Protein AF-S4RE32-F1 (afdb_monomer_lite)

Structure (mmCIF, N/CA/C/O backbone):
data_AF-S4RE32-F1
#
_entry.id   AF-S4RE32-F1
#
loop_
_atom_site.group_PDB
_atom_site.id
_atom_site.type_symbol
_atom_site.label_atom_id
_atom_site.label_alt_id
_atom_site.label_comp_id
_atom_site.label_asym_id
_atom_site.label_entity_id
_atom_site.label_seq_id
_atom_site.pdbx_PDB_ins_code
_atom_site.Cartn_x
_atom_site.Cartn_y
_atom_site.Cartn_z
_atom_site.occupancy
_atom_site.B_iso_or_equiv
_atom_site.auth_seq_id
_atom_site.auth_comp_id
_atom_site.auth_asym_id
_atom_site.auth_atom_id
_atom_site.pdbx_PDB_model_num
ATOM 1 N N . VAL A 1 1 ? 21.004 6.536 -55.837 1.00 44.06 1 VAL A N 1
ATOM 2 C CA . VAL A 1 1 ? 21.340 6.298 -57.267 1.00 44.06 1 VAL A CA 1
ATOM 3 C C . VAL A 1 1 ? 22.804 6.675 -57.465 1.00 44.06 1 VAL A C 1
ATOM 5 O O . VAL A 1 1 ? 23.202 7.706 -56.938 1.00 44.06 1 VAL A O 1
ATOM 8 N N . ARG A 1 2 ? 23.628 5.829 -58.105 1.00 45.28 2 ARG A N 1
ATOM 9 C CA . ARG A 1 2 ? 25.028 6.165 -58.433 1.00 45.28 2 ARG A CA 1
ATOM 10 C C . ARG A 1 2 ? 25.026 6.985 -59.722 1.00 45.28 2 ARG A C 1
ATOM 12 O O . ARG A 1 2 ? 24.765 6.420 -60.778 1.00 45.28 2 ARG A O 1
ATOM 19 N N . THR A 1 3 ? 25.298 8.281 -59.644 1.00 45.78 3 THR A N 1
ATOM 20 C CA . THR A 1 3 ? 25.334 9.155 -60.825 1.00 45.78 3 THR A CA 1
ATOM 21 C C . THR A 1 3 ? 26.690 9.844 -60.904 1.00 45.78 3 THR A C 1
ATOM 23 O O . THR A 1 3 ? 27.092 10.553 -59.987 1.00 45.78 3 THR A O 1
ATOM 26 N N . LEU A 1 4 ? 27.409 9.609 -62.003 1.00 42.84 4 LEU A N 1
ATOM 27 C CA . LEU A 1 4 ? 28.634 10.322 -62.357 1.00 42.84 4 LEU A CA 1
ATOM 28 C C . LEU A 1 4 ? 28.238 11.621 -63.062 1.00 42.84 4 LEU A C 1
ATOM 30 O O . LEU A 1 4 ? 27.737 11.590 -64.183 1.00 42.84 4 LEU A O 1
ATOM 34 N N . LEU A 1 5 ? 28.457 12.755 -62.402 1.00 43.75 5 LEU A N 1
ATOM 35 C CA . LEU A 1 5 ? 28.301 14.084 -62.989 1.00 43.75 5 LEU A CA 1
ATOM 36 C C . LEU A 1 5 ? 29.671 14.766 -62.970 1.00 43.75 5 LEU A C 1
ATOM 38 O O . LEU A 1 5 ? 30.240 15.002 -61.909 1.00 43.75 5 LEU A O 1
ATOM 42 N N . ALA A 1 6 ? 30.211 15.044 -64.160 1.00 45.09 6 ALA A N 1
ATOM 43 C CA . ALA A 1 6 ? 31.419 15.851 -64.362 1.00 45.09 6 ALA A CA 1
ATOM 44 C C . ALA A 1 6 ? 32.663 15.424 -63.542 1.00 45.09 6 ALA A C 1
ATOM 46 O O . ALA A 1 6 ? 33.360 16.263 -62.983 1.00 45.09 6 ALA A O 1
ATOM 47 N N . GLY A 1 7 ? 32.956 14.119 -63.462 1.00 51.41 7 GLY A N 1
ATOM 48 C CA . GLY A 1 7 ? 34.186 13.612 -62.827 1.00 51.41 7 GLY A CA 1
ATOM 49 C C . GLY A 1 7 ? 34.205 13.662 -61.294 1.00 51.41 7 GLY A C 1
ATOM 50 O O . GLY A 1 7 ? 35.194 13.261 -60.688 1.00 51.41 7 GLY A O 1
ATOM 51 N N . VAL A 1 8 ? 33.111 14.094 -60.663 1.00 55.41 8 VAL A N 1
ATOM 52 C CA . VAL A 1 8 ? 32.948 14.112 -59.208 1.00 55.41 8 VAL A CA 1
ATOM 53 C C . VAL A 1 8 ? 31.973 13.002 -58.813 1.00 55.41 8 VAL A C 1
ATOM 55 O O . VAL A 1 8 ? 30.863 12.911 -59.339 1.00 55.41 8 VAL A O 1
ATOM 58 N N . CYS A 1 9 ? 32.380 12.128 -57.889 1.00 59.31 9 CYS A N 1
ATOM 59 C CA . CYS A 1 9 ? 31.474 11.139 -57.309 1.00 59.31 9 CYS A CA 1
ATOM 60 C C . CYS A 1 9 ? 30.482 11.849 -56.382 1.00 59.31 9 CYS A C 1
ATOM 62 O O . CYS A 1 9 ? 30.852 12.294 -55.298 1.00 59.31 9 CYS A O 1
ATOM 64 N N . VAL A 1 10 ? 29.219 11.940 -56.802 1.00 58.38 10 VAL A N 1
ATOM 65 C CA . VAL A 1 10 ? 28.137 12.523 -56.002 1.00 58.38 10 VAL A CA 1
ATOM 66 C C . VAL A 1 10 ? 27.187 11.407 -55.576 1.00 58.38 10 VAL A C 1
ATOM 68 O O . VAL A 1 10 ? 26.547 10.761 -56.405 1.00 58.38 10 VAL A O 1
ATOM 71 N N . CYS A 1 11 ? 27.089 11.168 -54.269 1.00 59.88 11 CYS A N 1
ATOM 72 C CA . CYS A 1 11 ? 26.092 10.264 -53.703 1.00 59.88 11 CYS A CA 1
ATOM 73 C C . CYS A 1 11 ? 24.836 11.088 -53.380 1.00 59.88 11 CYS A C 1
ATOM 75 O O . CYS A 1 11 ? 24.851 11.900 -52.460 1.00 59.88 11 CYS A O 1
ATOM 77 N N . VAL A 1 12 ? 23.760 10.907 -54.154 1.00 55.25 12 VAL A N 1
ATOM 78 C CA . VAL A 1 12 ? 22.447 11.518 -53.880 1.00 55.25 12 VAL A CA 1
ATOM 79 C C . VAL A 1 12 ? 21.530 10.465 -53.263 1.00 55.25 12 VAL A C 1
ATOM 81 O O . VAL A 1 12 ? 21.313 9.393 -53.846 1.00 55.25 12 VAL A O 1
ATOM 84 N N . GLU A 1 13 ? 20.997 10.778 -52.085 1.00 56.59 13 GLU A N 1
ATOM 85 C CA . GLU A 1 13 ? 20.044 9.948 -51.351 1.00 56.59 13 GLU A CA 1
ATOM 86 C C . GLU A 1 13 ? 18.618 10.499 -51.490 1.00 56.59 13 GLU A C 1
ATOM 88 O O . GLU A 1 13 ? 18.413 11.709 -51.537 1.00 56.59 13 GLU A O 1
ATOM 93 N N . ALA A 1 14 ? 17.630 9.605 -51.587 1.00 48.59 14 ALA A N 1
ATOM 94 C CA . ALA A 1 14 ? 16.243 9.963 -51.894 1.00 48.59 14 ALA A CA 1
ATOM 95 C C . ALA A 1 14 ? 15.405 10.368 -50.664 1.00 48.59 14 ALA A C 1
ATOM 97 O O . ALA A 1 14 ? 14.316 10.905 -50.840 1.00 48.59 14 ALA A O 1
ATOM 98 N N . SER A 1 15 ? 15.885 10.157 -49.432 1.00 46.47 15 SER A N 1
ATOM 99 C CA . SER A 1 15 ? 15.220 10.661 -48.221 1.00 46.47 15 SER A CA 1
ATOM 100 C C . SER A 1 15 ? 16.093 10.510 -46.966 1.00 46.47 15 SER A C 1
ATOM 102 O O . SER A 1 15 ? 16.453 9.390 -46.619 1.00 46.47 15 SER A O 1
ATOM 104 N N . GLY A 1 16 ? 16.334 11.613 -46.244 1.00 47.94 16 GLY A N 1
ATOM 105 C CA . GLY A 1 16 ? 16.560 11.610 -44.787 1.00 47.94 16 GLY A CA 1
ATOM 106 C C . GLY A 1 16 ? 17.920 11.138 -44.244 1.00 47.94 16 GLY A C 1
ATOM 107 O O . GLY A 1 16 ? 17.985 10.122 -43.569 1.00 47.94 16 GLY A O 1
ATOM 108 N N . THR A 1 17 ? 18.967 11.932 -44.484 1.00 52.69 17 THR A N 1
ATOM 109 C CA . THR A 1 17 ? 20.232 12.100 -43.720 1.00 52.69 17 THR A CA 1
ATOM 110 C C . THR A 1 17 ? 20.782 10.952 -42.843 1.00 52.69 17 THR A C 1
ATOM 112 O O . THR A 1 17 ? 20.547 10.920 -41.631 1.00 52.69 17 THR A O 1
ATOM 115 N N . PRO A 1 18 ? 21.758 10.209 -43.377 1.00 51.75 18 PRO A N 1
ATOM 116 C CA . PRO A 1 18 ? 23.028 9.875 -42.743 1.00 51.75 18 PRO A CA 1
ATOM 117 C C . PRO A 1 18 ? 24.179 10.711 -43.350 1.00 51.75 18 PRO A C 1
ATOM 119 O O . PRO A 1 18 ? 24.055 11.295 -44.428 1.00 51.75 18 PRO A O 1
ATOM 122 N N . ARG A 1 19 ? 25.338 10.788 -42.676 1.00 53.47 19 ARG A N 1
ATOM 123 C CA . ARG A 1 19 ? 26.560 11.328 -43.306 1.00 53.47 19 ARG A CA 1
ATOM 124 C C . ARG A 1 19 ? 27.058 10.312 -44.334 1.00 53.47 19 ARG A C 1
ATOM 126 O O . ARG A 1 19 ? 27.504 9.227 -43.964 1.00 53.47 19 ARG A O 1
ATOM 133 N N . VAL A 1 20 ? 26.984 10.673 -45.611 1.00 59.41 20 VAL A N 1
ATOM 134 C CA . VAL A 1 20 ? 27.454 9.839 -46.721 1.00 59.41 20 VAL A CA 1
ATOM 135 C C . VAL A 1 20 ? 28.796 10.375 -47.206 1.00 59.41 20 VAL A C 1
ATOM 137 O O . VAL A 1 20 ? 28.880 11.517 -47.653 1.00 59.41 20 VAL A O 1
ATOM 140 N N . ASN A 1 21 ? 29.841 9.553 -47.129 1.00 60.97 21 ASN A N 1
ATOM 141 C CA . ASN A 1 21 ? 31.137 9.870 -47.724 1.00 60.97 21 ASN A CA 1
ATOM 142 C C . ASN A 1 21 ? 31.224 9.223 -49.110 1.00 60.97 21 ASN A C 1
ATOM 144 O O . ASN A 1 21 ? 30.897 8.048 -49.284 1.00 60.97 21 ASN A O 1
ATOM 148 N N . ALA A 1 22 ? 31.672 9.996 -50.098 1.00 63.72 22 ALA A N 1
ATOM 149 C CA . ALA A 1 22 ? 31.907 9.522 -51.455 1.00 63.72 22 ALA A CA 1
ATOM 150 C C . ALA A 1 22 ? 33.415 9.431 -51.706 1.00 63.72 22 ALA A C 1
ATOM 152 O O . ALA A 1 22 ? 34.132 10.415 -51.528 1.00 63.72 22 ALA A O 1
ATOM 153 N N . SER A 1 23 ? 33.899 8.267 -52.131 1.00 67.56 23 SER A N 1
ATOM 154 C CA . SER A 1 23 ? 35.282 8.072 -52.565 1.00 67.56 23 SER A CA 1
ATOM 155 C C . SER A 1 23 ? 35.333 7.345 -53.908 1.00 67.56 23 SER A C 1
ATOM 157 O O . SER A 1 23 ? 34.404 6.633 -54.295 1.00 67.56 23 SER A O 1
ATOM 159 N N . GLN A 1 24 ? 36.413 7.556 -54.658 1.00 69.00 24 GLN A N 1
ATOM 160 C CA . GLN A 1 24 ? 36.652 6.880 -55.931 1.00 69.00 24 GLN A CA 1
ATOM 161 C C . GLN A 1 24 ? 37.586 5.690 -55.694 1.00 69.00 24 GLN A C 1
ATOM 163 O O . GLN A 1 24 ? 38.692 5.859 -55.181 1.00 69.00 24 GLN A O 1
ATOM 168 N N . ALA A 1 25 ? 37.139 4.482 -56.035 1.00 62.94 25 ALA A N 1
ATOM 169 C CA . ALA A 1 25 ? 37.973 3.287 -55.960 1.00 62.94 25 ALA A CA 1
ATOM 170 C C . ALA A 1 25 ? 39.005 3.267 -57.107 1.00 62.94 25 ALA A C 1
ATOM 172 O O . ALA A 1 25 ? 38.793 3.879 -58.155 1.00 62.94 25 ALA A O 1
ATOM 173 N N . GLN A 1 26 ? 40.110 2.525 -56.941 1.00 61.91 26 GLN A N 1
ATOM 174 C CA . GLN A 1 26 ? 41.208 2.432 -57.927 1.00 61.91 26 GLN A CA 1
ATOM 175 C C . GLN A 1 26 ? 40.772 1.939 -59.322 1.00 61.91 26 GLN A C 1
ATOM 177 O O . GLN A 1 26 ? 41.485 2.138 -60.298 1.00 61.91 26 GLN A O 1
ATOM 182 N N . ASN A 1 27 ? 39.593 1.328 -59.434 1.00 68.50 27 ASN A N 1
ATOM 183 C CA . ASN A 1 27 ? 38.986 0.872 -60.687 1.00 68.50 27 ASN A CA 1
ATOM 184 C C . ASN A 1 27 ? 38.015 1.894 -61.319 1.00 68.50 27 ASN A C 1
ATOM 186 O O . ASN A 1 27 ? 37.254 1.540 -62.215 1.00 68.50 27 ASN A O 1
ATOM 190 N N . GLY A 1 28 ? 37.996 3.142 -60.839 1.00 64.50 28 GLY A N 1
ATOM 191 C CA . GLY A 1 28 ? 37.147 4.214 -61.364 1.00 64.50 28 GLY A CA 1
ATOM 192 C C . GLY A 1 28 ? 35.683 4.165 -60.910 1.00 64.50 28 GLY A C 1
ATOM 193 O O . GLY A 1 28 ? 34.906 5.039 -61.293 1.00 64.50 28 GLY A O 1
ATOM 194 N N . MET A 1 29 ? 35.288 3.194 -60.076 1.00 62.84 29 MET A N 1
ATOM 195 C CA . MET A 1 29 ? 33.925 3.112 -59.540 1.00 62.84 29 MET A CA 1
ATOM 196 C C . MET A 1 29 ? 33.739 3.994 -58.298 1.00 62.84 29 MET A C 1
ATOM 198 O O . MET A 1 29 ? 34.570 4.004 -57.390 1.00 62.84 29 MET A O 1
ATOM 202 N N . CYS A 1 30 ? 32.609 4.708 -58.231 1.00 69.00 30 CYS A N 1
ATOM 203 C CA . CYS A 1 30 ? 32.232 5.486 -57.050 1.00 69.00 30 CYS A CA 1
ATOM 204 C C . CYS A 1 30 ? 31.774 4.564 -55.909 1.00 69.00 30 CYS A C 1
ATOM 206 O O . CYS A 1 30 ? 30.799 3.813 -56.044 1.00 69.00 30 CYS A O 1
ATOM 208 N N . GLN A 1 31 ? 32.452 4.665 -54.769 1.00 66.19 31 GLN A N 1
ATOM 209 C CA . GLN A 1 31 ? 32.117 3.992 -53.524 1.00 66.19 31 GLN A CA 1
ATOM 210 C C . GLN A 1 31 ? 31.465 5.002 -52.572 1.00 66.19 31 GLN A C 1
ATOM 212 O O . GLN A 1 31 ? 32.067 6.005 -52.200 1.00 66.19 31 GLN A O 1
ATOM 217 N N . CYS A 1 32 ? 30.212 4.744 -52.199 1.00 66.75 32 CYS A N 1
ATOM 218 C CA . CYS A 1 32 ? 29.503 5.519 -51.183 1.00 66.75 32 CYS A CA 1
ATOM 219 C C . CYS A 1 32 ? 29.539 4.717 -49.882 1.00 66.75 32 CYS A C 1
ATOM 221 O O . CYS A 1 32 ? 29.077 3.573 -49.866 1.00 66.75 32 CYS A O 1
ATOM 223 N N . THR A 1 33 ? 30.079 5.294 -48.814 1.00 60.41 33 THR A N 1
ATOM 224 C CA . THR A 1 33 ? 30.006 4.720 -47.468 1.00 60.41 33 THR A CA 1
ATOM 225 C C . THR A 1 33 ? 28.990 5.498 -46.648 1.00 60.41 33 THR A C 1
ATOM 227 O O . THR A 1 33 ? 29.032 6.727 -46.561 1.00 60.41 33 THR A O 1
ATOM 230 N N . VAL A 1 34 ? 28.039 4.766 -46.074 1.00 60.91 34 VAL A N 1
ATOM 231 C CA . VAL A 1 34 ? 27.022 5.313 -45.178 1.00 60.91 34 VAL A CA 1
ATOM 232 C C . VAL A 1 34 ? 27.489 5.050 -43.755 1.00 60.91 34 VAL A C 1
ATOM 234 O O . VAL A 1 34 ? 27.674 3.897 -43.371 1.00 60.91 34 VAL A O 1
ATOM 237 N N . LEU A 1 35 ? 27.707 6.116 -42.986 1.00 51.94 35 LEU A N 1
ATOM 238 C CA . LEU A 1 35 ? 27.965 6.016 -41.552 1.00 51.94 35 LEU A CA 1
ATOM 239 C C . LEU A 1 35 ? 26.617 5.971 -40.830 1.00 51.94 35 LEU A C 1
ATOM 241 O O . LEU A 1 35 ? 25.967 7.002 -40.648 1.00 51.94 35 LEU A O 1
ATOM 245 N N . VAL A 1 36 ? 26.195 4.768 -40.446 1.00 56.28 36 VAL A N 1
ATOM 246 C CA . VAL A 1 36 ? 25.079 4.568 -39.517 1.00 56.28 36 VAL A CA 1
ATOM 247 C C . VAL A 1 36 ? 25.650 4.711 -38.109 1.00 56.28 36 VAL A C 1
ATOM 249 O O . VAL A 1 36 ? 26.639 4.064 -37.779 1.00 56.28 36 VAL A O 1
ATOM 252 N N . ALA A 1 37 ? 25.093 5.610 -37.297 1.00 52.59 37 ALA A N 1
ATOM 253 C CA . ALA A 1 37 ? 25.490 5.709 -35.899 1.00 52.59 37 ALA A CA 1
ATOM 254 C C . ALA A 1 37 ? 25.024 4.441 -35.171 1.00 52.59 37 ALA A C 1
ATOM 256 O O . ALA A 1 37 ? 23.822 4.187 -35.102 1.00 52.59 37 ALA A O 1
ATOM 257 N N . ASP A 1 38 ? 25.965 3.663 -34.637 1.00 49.50 38 ASP A N 1
ATOM 258 C CA . ASP A 1 38 ? 25.670 2.494 -33.812 1.00 49.50 38 ASP A CA 1
ATOM 259 C C . ASP A 1 38 ? 24.988 2.950 -32.516 1.00 49.50 38 ASP A C 1
ATOM 261 O O . ASP A 1 38 ? 25.634 3.335 -31.539 1.00 49.50 38 ASP A O 1
ATOM 265 N N . SER A 1 39 ? 23.656 2.928 -32.484 1.00 57.97 39 SER A N 1
ATOM 266 C CA . SER A 1 39 ? 22.933 2.959 -31.217 1.00 57.97 39 SER A CA 1
ATOM 267 C C . SER A 1 39 ? 23.080 1.583 -30.570 1.00 57.97 39 SER A C 1
ATOM 269 O O . SER A 1 39 ? 22.265 0.690 -30.800 1.00 57.97 39 SER A O 1
ATOM 271 N N . VAL A 1 40 ? 24.150 1.387 -29.800 1.00 66.62 40 VAL A N 1
ATOM 272 C CA . VAL A 1 40 ? 24.343 0.163 -29.014 1.00 66.62 40 VAL A CA 1
ATOM 273 C C . VAL A 1 40 ? 23.203 0.060 -28.001 1.00 66.62 40 VAL A C 1
ATOM 275 O O . VAL A 1 40 ? 22.956 0.989 -27.227 1.00 66.62 40 VAL A O 1
ATOM 278 N N . PHE A 1 41 ? 22.473 -1.054 -28.035 1.00 69.06 41 PHE A N 1
ATOM 279 C CA . PHE A 1 41 ? 21.374 -1.313 -27.112 1.00 69.06 41 PHE A CA 1
ATOM 280 C C . PHE A 1 41 ? 21.895 -1.334 -25.660 1.00 69.06 41 PHE A C 1
ATOM 282 O O . PHE A 1 41 ? 22.857 -2.050 -25.375 1.00 69.06 41 PHE A O 1
ATOM 289 N N . PRO A 1 42 ? 21.301 -0.565 -24.728 1.00 76.62 42 PRO A N 1
ATOM 290 C CA . PRO A 1 42 ? 21.858 -0.392 -23.388 1.00 76.62 42 PRO A CA 1
ATOM 291 C C . PRO A 1 42 ? 21.494 -1.565 -22.459 1.00 76.62 42 PRO A C 1
ATOM 293 O O . PRO A 1 42 ? 20.569 -1.459 -21.652 1.00 76.62 42 PRO A O 1
ATOM 296 N N . ALA A 1 43 ? 22.235 -2.673 -22.559 1.00 79.12 43 ALA A N 1
ATOM 297 C CA . ALA A 1 43 ? 22.014 -3.897 -21.778 1.00 79.12 43 ALA A CA 1
ATOM 298 C C . ALA A 1 43 ? 22.048 -3.663 -20.255 1.00 79.12 43 ALA A C 1
ATOM 300 O O . ALA A 1 43 ? 21.121 -4.075 -19.560 1.00 79.12 43 ALA A O 1
ATOM 301 N N . ASP A 1 44 ? 23.022 -2.898 -19.753 1.00 79.38 44 ASP A N 1
ATOM 302 C CA . ASP A 1 44 ? 23.154 -2.587 -18.318 1.00 79.38 44 ASP A CA 1
ATOM 303 C C . ASP A 1 44 ? 21.906 -1.883 -17.752 1.00 79.38 44 ASP A C 1
ATOM 305 O O . ASP A 1 44 ? 21.518 -2.071 -16.599 1.00 79.38 44 ASP A O 1
ATOM 309 N N . ARG A 1 45 ? 21.228 -1.069 -18.578 1.00 82.38 45 ARG A N 1
ATOM 310 C CA . ARG A 1 45 ? 19.986 -0.390 -18.174 1.00 82.38 45 ARG A CA 1
ATOM 311 C C . ARG A 1 45 ? 18.809 -1.351 -18.091 1.00 82.38 45 ARG A C 1
ATOM 313 O O . ARG A 1 45 ? 17.917 -1.124 -17.280 1.00 82.38 45 ARG A O 1
ATOM 320 N N . VAL A 1 46 ? 18.788 -2.389 -18.923 1.00 85.25 46 VAL A N 1
ATOM 321 C CA . VAL A 1 46 ? 17.760 -3.436 -18.882 1.00 85.25 46 VAL A CA 1
ATOM 322 C C . VAL A 1 46 ? 17.945 -4.310 -17.646 1.00 85.25 46 VAL A C 1
ATOM 324 O O . VAL A 1 46 ? 16.971 -4.573 -16.949 1.00 85.25 46 VAL A O 1
ATOM 327 N N . GLU A 1 47 ? 19.181 -4.696 -17.332 1.00 85.19 47 GLU A N 1
ATOM 328 C CA . GLU A 1 47 ? 19.503 -5.468 -16.126 1.00 85.19 47 GLU A CA 1
ATOM 329 C C . GLU A 1 47 ? 19.144 -4.687 -14.854 1.00 85.19 47 GLU A C 1
ATOM 331 O O . GLU A 1 47 ? 18.370 -5.161 -14.022 1.00 85.19 47 GLU A O 1
ATOM 336 N N . SER A 1 48 ? 19.582 -3.428 -14.760 1.00 89.38 48 SER A N 1
ATOM 337 C CA . SER A 1 48 ? 19.218 -2.552 -13.641 1.00 89.38 48 SER A CA 1
ATOM 338 C C . SER A 1 48 ? 17.700 -2.373 -13.509 1.00 89.38 48 SER A C 1
ATOM 340 O O . SER A 1 48 ? 17.160 -2.358 -12.397 1.00 89.38 48 SER A O 1
ATOM 342 N N . LEU A 1 49 ? 16.983 -2.272 -14.633 1.00 90.12 49 LEU A N 1
ATOM 343 C CA . LEU A 1 49 ? 15.526 -2.187 -14.641 1.00 90.12 49 LEU A CA 1
ATOM 344 C C . LEU A 1 49 ? 14.874 -3.479 -14.141 1.00 90.12 49 LEU A C 1
ATOM 346 O O . LEU A 1 49 ? 13.893 -3.405 -13.401 1.00 90.12 49 LEU A O 1
ATOM 350 N N . GLN A 1 50 ? 15.406 -4.641 -14.516 1.00 89.56 50 GLN A N 1
ATOM 351 C CA . GLN A 1 50 ? 14.921 -5.939 -14.058 1.00 89.56 50 GLN A CA 1
ATOM 352 C C . GLN A 1 50 ? 15.067 -6.076 -12.537 1.00 89.56 50 GLN A C 1
ATOM 354 O O . GLN A 1 50 ? 14.097 -6.425 -11.860 1.00 89.56 50 GLN A O 1
ATOM 359 N N . ASP A 1 51 ? 16.230 -5.727 -11.988 1.00 92.50 51 ASP A N 1
ATOM 360 C CA . ASP A 1 51 ? 16.477 -5.765 -10.542 1.00 92.50 51 ASP A CA 1
ATOM 361 C C . ASP A 1 51 ? 15.591 -4.779 -9.779 1.00 92.50 51 ASP A C 1
ATOM 363 O O . ASP A 1 51 ? 14.975 -5.124 -8.761 1.00 92.50 51 ASP A O 1
ATOM 367 N N . THR A 1 52 ? 15.470 -3.558 -10.302 1.00 92.12 52 THR A N 1
ATOM 368 C CA . THR A 1 52 ? 14.608 -2.523 -9.721 1.00 92.12 52 THR A CA 1
ATOM 369 C C . THR A 1 52 ? 13.147 -2.962 -9.755 1.00 92.12 52 THR A C 1
ATOM 371 O O . THR A 1 52 ? 12.448 -2.846 -8.752 1.00 92.12 52 THR A O 1
ATOM 374 N N . SER A 1 53 ? 12.683 -3.526 -10.874 1.00 91.31 53 SER A N 1
ATOM 375 C CA . SER A 1 53 ? 11.313 -4.015 -11.038 1.00 91.31 53 SER A CA 1
ATOM 376 C C . SER A 1 53 ? 11.006 -5.174 -10.091 1.00 91.31 53 SER A C 1
ATOM 378 O O . SER A 1 53 ? 9.958 -5.165 -9.445 1.00 91.31 53 SER A O 1
ATOM 380 N N . ARG A 1 54 ? 11.936 -6.125 -9.929 1.00 94.69 54 ARG A N 1
ATOM 381 C CA . ARG A 1 54 ? 11.797 -7.233 -8.974 1.00 94.69 54 ARG A CA 1
ATOM 382 C C . ARG A 1 54 ? 11.714 -6.730 -7.535 1.00 94.69 54 ARG A C 1
ATOM 384 O O . ARG A 1 54 ? 10.839 -7.150 -6.782 1.00 94.69 54 ARG A O 1
ATOM 391 N N . THR A 1 55 ? 12.604 -5.817 -7.160 1.00 95.38 55 THR A N 1
ATOM 392 C CA . THR A 1 55 ? 12.628 -5.227 -5.814 1.00 95.38 55 THR A CA 1
ATOM 393 C C . THR A 1 55 ? 11.351 -4.439 -5.533 1.00 95.38 55 THR A C 1
ATOM 395 O O . THR A 1 55 ? 10.760 -4.560 -4.459 1.00 95.38 55 THR A O 1
ATOM 398 N N . LEU A 1 56 ? 10.889 -3.661 -6.512 1.00 95.06 56 LEU A N 1
ATOM 399 C CA . LEU A 1 56 ? 9.656 -2.889 -6.420 1.00 95.06 56 LEU A CA 1
ATOM 400 C C . LEU A 1 56 ? 8.431 -3.799 -6.281 1.00 95.06 56 LEU A C 1
ATOM 402 O O . LEU A 1 56 ? 7.578 -3.528 -5.440 1.00 95.06 56 LEU A O 1
ATOM 406 N N . ALA A 1 57 ? 8.374 -4.903 -7.030 1.00 93.38 57 ALA A N 1
ATOM 407 C CA . ALA A 1 57 ? 7.296 -5.883 -6.927 1.00 93.38 57 ALA A CA 1
ATOM 408 C C . ALA A 1 57 ? 7.182 -6.463 -5.508 1.00 93.38 57 ALA A C 1
ATOM 410 O O . ALA A 1 57 ? 6.097 -6.446 -4.933 1.00 93.38 57 ALA A O 1
ATOM 411 N N . LEU A 1 58 ? 8.305 -6.872 -4.904 1.00 96.38 58 LEU A N 1
ATOM 412 C CA . LEU A 1 58 ? 8.327 -7.378 -3.524 1.00 96.38 58 LEU A CA 1
ATOM 413 C C . LEU A 1 58 ? 7.845 -6.328 -2.512 1.00 96.38 58 LEU A C 1
ATOM 415 O O . LEU A 1 58 ? 7.117 -6.643 -1.573 1.00 96.38 58 LEU A O 1
ATOM 419 N N . ARG A 1 59 ? 8.230 -5.061 -2.699 1.00 95.19 59 ARG A N 1
ATOM 420 C CA . ARG A 1 59 ? 7.799 -3.965 -1.818 1.00 95.19 59 ARG A CA 1
ATOM 421 C C . ARG A 1 59 ? 6.308 -3.666 -1.957 1.00 95.19 59 ARG A C 1
ATOM 423 O O . ARG A 1 59 ? 5.652 -3.420 -0.947 1.00 95.19 59 ARG A O 1
ATOM 430 N N . VAL A 1 60 ? 5.778 -3.693 -3.179 1.00 93.75 60 VAL A N 1
ATOM 431 C CA . VAL A 1 60 ? 4.341 -3.534 -3.442 1.00 93.75 60 VAL A CA 1
ATOM 432 C C . VAL A 1 60 ? 3.556 -4.686 -2.822 1.00 93.75 60 VAL A C 1
ATOM 434 O O . VAL A 1 60 ? 2.561 -4.439 -2.149 1.00 93.75 60 VAL A O 1
ATOM 437 N N . GLU A 1 61 ? 4.025 -5.924 -2.974 1.00 94.00 61 GLU A N 1
ATOM 438 C CA . GLU A 1 61 ? 3.396 -7.101 -2.370 1.00 94.00 61 GLU A CA 1
ATOM 439 C C . GLU A 1 61 ? 3.379 -7.016 -0.838 1.00 94.00 61 GLU A C 1
ATOM 441 O O . GLU A 1 61 ? 2.339 -7.231 -0.216 1.00 94.00 61 GLU A O 1
ATOM 446 N N . ALA A 1 62 ? 4.487 -6.594 -0.222 1.00 92.56 62 ALA A N 1
ATOM 447 C CA . ALA A 1 62 ? 4.547 -6.369 1.219 1.00 92.56 62 ALA A CA 1
ATOM 448 C C . ALA A 1 62 ? 3.546 -5.293 1.688 1.00 92.56 62 ALA A C 1
ATOM 450 O O . ALA A 1 62 ? 2.890 -5.462 2.719 1.00 92.56 62 ALA A O 1
ATOM 451 N N . GLN A 1 63 ? 3.380 -4.197 0.933 1.00 90.06 63 GLN A N 1
ATOM 452 C CA . GLN A 1 63 ? 2.348 -3.202 1.251 1.00 90.06 63 GLN A CA 1
ATOM 453 C C . GLN A 1 63 ? 0.933 -3.743 1.040 1.00 90.06 63 GLN A C 1
ATOM 455 O O . GLN A 1 63 ? 0.058 -3.455 1.852 1.00 90.06 63 GLN A O 1
ATOM 460 N N . ALA A 1 64 ? 0.699 -4.557 0.010 1.00 89.19 64 ALA A N 1
ATOM 461 C CA . ALA A 1 64 ? -0.600 -5.181 -0.225 1.00 89.19 64 ALA A CA 1
ATOM 462 C C . ALA A 1 64 ? -0.999 -6.104 0.938 1.00 89.19 64 ALA A C 1
ATOM 464 O O . ALA A 1 64 ? -2.115 -6.003 1.443 1.00 89.19 64 ALA A O 1
ATOM 465 N N . GLN A 1 65 ? -0.071 -6.929 1.432 1.00 90.94 65 GLN A N 1
ATOM 466 C CA . GLN A 1 65 ? -0.292 -7.767 2.617 1.00 90.94 65 GLN A CA 1
ATOM 467 C C . GLN A 1 65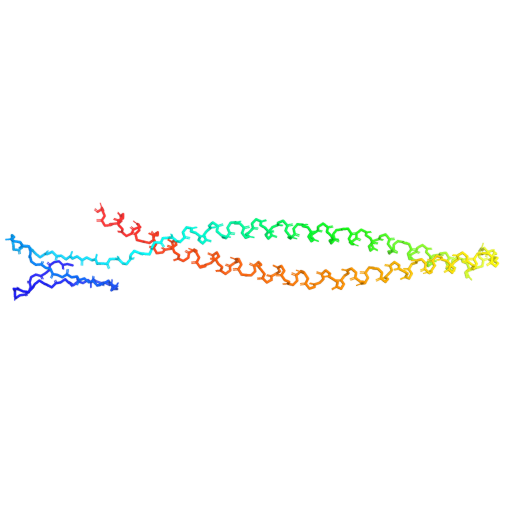 ? -0.603 -6.926 3.861 1.00 90.94 65 GLN A C 1
ATOM 469 O O . GLN A 1 65 ? -1.512 -7.247 4.629 1.00 90.94 65 GLN A O 1
ATOM 474 N N . LYS A 1 66 ? 0.109 -5.808 4.046 1.00 87.31 66 LYS A N 1
ATOM 475 C CA . LYS A 1 66 ? -0.158 -4.877 5.147 1.00 87.31 66 LYS A CA 1
ATOM 476 C C . LYS A 1 66 ? -1.558 -4.262 5.043 1.00 87.31 66 LYS A C 1
ATOM 478 O O . LYS A 1 66 ? -2.264 -4.215 6.046 1.00 87.31 66 LYS A O 1
ATOM 483 N N . LEU A 1 67 ? -1.982 -3.844 3.849 1.00 85.75 67 LEU A N 1
ATOM 484 C CA . LEU A 1 67 ? -3.327 -3.309 3.610 1.00 85.75 67 LEU A CA 1
ATOM 485 C C . LEU A 1 67 ? -4.418 -4.353 3.870 1.00 85.75 67 LEU A C 1
ATOM 487 O O . LEU A 1 67 ? -5.411 -4.022 4.508 1.00 85.75 67 LEU A O 1
ATOM 491 N N . GLN A 1 68 ? -4.217 -5.608 3.461 1.00 88.12 68 GLN A N 1
ATOM 492 C CA . GLN A 1 68 ? -5.146 -6.704 3.766 1.00 88.12 68 GLN A CA 1
ATOM 493 C C . GLN A 1 68 ? -5.277 -6.943 5.272 1.00 88.12 68 GLN A C 1
ATOM 495 O O . GLN A 1 68 ? -6.379 -7.097 5.796 1.00 88.12 68 GLN A O 1
ATOM 500 N N . HIS A 1 69 ? -4.154 -6.940 5.995 1.00 85.50 69 HIS A N 1
ATOM 501 C CA . HIS A 1 69 ? -4.180 -7.065 7.448 1.00 85.50 69 HIS A CA 1
ATOM 502 C C . HIS A 1 69 ? -4.922 -5.890 8.102 1.00 85.50 69 HIS A C 1
ATOM 504 O O . HIS A 1 69 ? -5.718 -6.085 9.024 1.00 85.50 69 HIS A O 1
ATOM 510 N N . MET A 1 70 ? -4.710 -4.673 7.598 1.00 80.38 70 MET A N 1
ATOM 511 C CA . MET A 1 70 ? -5.428 -3.488 8.060 1.00 80.38 70 MET A CA 1
ATOM 512 C C . MET A 1 70 ? -6.926 -3.575 7.766 1.00 80.38 70 MET A C 1
ATOM 514 O O . MET A 1 70 ? -7.716 -3.288 8.656 1.00 80.38 70 MET A O 1
ATOM 518 N N . GLU A 1 71 ? -7.332 -4.014 6.577 1.00 84.62 71 GLU A N 1
ATOM 519 C CA . GLU A 1 71 ? -8.740 -4.225 6.221 1.00 84.62 71 GLU A CA 1
ATOM 520 C C . GLU A 1 71 ? -9.418 -5.215 7.176 1.00 84.62 71 GLU A C 1
ATOM 522 O O . GLU A 1 71 ? -10.472 -4.910 7.740 1.00 84.62 71 GLU A O 1
ATOM 527 N N . ALA A 1 72 ? -8.784 -6.365 7.427 1.00 87.50 72 ALA A N 1
ATOM 528 C CA . ALA A 1 72 ? -9.283 -7.358 8.375 1.00 87.50 72 ALA A CA 1
ATOM 529 C C . ALA A 1 72 ? -9.429 -6.770 9.790 1.00 87.50 72 ALA A C 1
ATOM 531 O O . ALA A 1 72 ? -10.431 -6.996 10.470 1.00 87.50 72 ALA A O 1
ATOM 532 N N . THR A 1 73 ? -8.451 -5.966 10.207 1.00 80.44 73 THR A N 1
ATOM 533 C CA . THR A 1 73 ? -8.440 -5.288 11.507 1.00 80.44 73 THR A CA 1
ATOM 534 C C . THR A 1 73 ? -9.567 -4.254 11.612 1.00 80.44 73 THR A C 1
ATOM 536 O O . THR A 1 73 ? -10.318 -4.259 12.587 1.00 80.44 73 THR A O 1
ATOM 539 N N . VAL A 1 74 ? -9.759 -3.411 10.591 1.00 79.94 74 VAL A N 1
ATOM 540 C CA . VAL A 1 74 ? -10.870 -2.443 10.518 1.00 79.94 74 VAL A CA 1
ATOM 541 C C . VAL A 1 74 ? -12.219 -3.157 10.564 1.00 79.94 74 VAL A C 1
ATOM 543 O O . VAL A 1 74 ? -13.105 -2.742 11.309 1.00 79.94 74 VAL A O 1
ATOM 546 N N . SER A 1 75 ? -12.374 -4.240 9.800 1.00 86.44 75 SER A N 1
ATOM 547 C CA . SER A 1 75 ? -13.609 -5.026 9.754 1.00 86.44 75 SER A CA 1
ATOM 548 C C . SER A 1 75 ? -13.957 -5.616 11.123 1.00 86.44 75 SER A C 1
ATOM 550 O O . SER A 1 75 ? -15.084 -5.461 11.600 1.00 86.44 75 SER A O 1
ATOM 552 N N . LEU A 1 76 ? -12.972 -6.205 11.810 1.00 84.50 76 LEU A N 1
ATOM 553 C CA . LEU A 1 76 ? -13.140 -6.712 13.171 1.00 84.50 76 LEU A CA 1
ATOM 554 C C . LEU A 1 76 ? -13.621 -5.609 14.126 1.00 84.50 76 LEU A C 1
ATOM 556 O O . LEU A 1 76 ? -14.546 -5.834 14.910 1.00 84.50 76 LEU A O 1
ATOM 560 N N . TYR A 1 77 ? -13.036 -4.410 14.050 1.00 74.00 77 TYR A N 1
ATOM 561 C CA . TYR A 1 77 ? -13.453 -3.292 14.898 1.00 74.00 77 TYR A CA 1
ATOM 562 C C . TYR A 1 77 ? -14.839 -2.761 14.567 1.00 74.00 77 TYR A C 1
ATOM 564 O O . TYR A 1 77 ? -15.596 -2.469 15.491 1.00 74.00 77 TYR A O 1
ATOM 572 N N . ALA A 1 78 ? -15.212 -2.701 13.290 1.00 82.69 78 ALA A N 1
ATOM 573 C CA . ALA A 1 78 ? -16.562 -2.326 12.886 1.00 82.69 78 ALA A CA 1
ATOM 574 C C . ALA A 1 78 ? -17.614 -3.274 13.492 1.00 82.69 78 ALA A C 1
ATOM 576 O O . ALA A 1 78 ? -18.637 -2.822 14.009 1.00 82.69 78 ALA A O 1
ATOM 577 N N . VAL A 1 79 ? -17.335 -4.583 13.510 1.00 87.19 79 VAL A N 1
ATOM 578 C CA . VAL A 1 79 ? -18.209 -5.581 14.149 1.00 87.19 79 VAL A CA 1
ATOM 579 C C . VAL A 1 79 ? -18.284 -5.375 15.663 1.00 87.19 79 VAL A C 1
ATOM 581 O O . VAL A 1 79 ? -19.377 -5.402 16.233 1.00 87.19 79 VAL A O 1
ATOM 584 N N . ARG A 1 80 ? -17.145 -5.143 16.329 1.00 80.25 80 ARG A N 1
ATOM 585 C CA . ARG A 1 80 ? -17.117 -4.886 17.779 1.0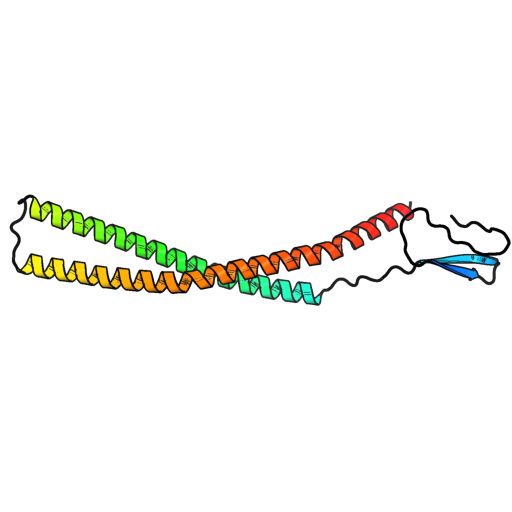0 80.25 80 ARG A CA 1
ATOM 586 C C . ARG A 1 80 ? -17.905 -3.623 18.145 1.00 80.25 80 ARG A C 1
ATOM 588 O O . ARG A 1 80 ? -18.710 -3.681 19.072 1.00 80.25 80 ARG A O 1
ATOM 595 N N . LEU A 1 81 ? -17.733 -2.532 17.392 1.00 75.69 81 LEU A N 1
ATOM 596 C CA . LEU A 1 81 ? -18.499 -1.288 17.545 1.00 75.69 81 LEU A CA 1
ATOM 597 C C . LEU A 1 81 ? -20.004 -1.553 17.449 1.00 75.69 81 LEU A C 1
ATOM 599 O O . LEU A 1 81 ? -20.754 -1.188 18.348 1.00 75.69 81 LEU A O 1
ATOM 603 N N . ALA A 1 82 ? -20.438 -2.263 16.404 1.00 85.38 82 ALA A N 1
ATOM 604 C CA . ALA A 1 82 ? -21.849 -2.571 16.193 1.00 85.38 82 ALA A CA 1
ATOM 605 C C . ALA A 1 82 ? -22.462 -3.429 17.318 1.00 85.38 82 ALA A C 1
ATOM 607 O O . ALA A 1 82 ? -23.645 -3.283 17.633 1.00 85.38 82 ALA A O 1
ATOM 608 N N . ASN A 1 83 ? -21.685 -4.334 17.924 1.00 82.81 83 ASN A N 1
ATOM 609 C CA . ASN A 1 83 ? -22.136 -5.126 19.072 1.00 82.81 83 ASN A CA 1
ATOM 610 C C . ASN A 1 83 ? -22.278 -4.270 20.338 1.00 82.81 83 ASN A C 1
ATOM 612 O O . ASN A 1 83 ? -23.265 -4.419 21.057 1.00 82.81 83 ASN A O 1
ATOM 616 N N . LEU A 1 84 ? -21.332 -3.363 20.591 1.00 74.62 84 LEU A N 1
ATOM 617 C CA . LEU A 1 84 ? -21.390 -2.414 21.706 1.00 74.62 84 LEU A CA 1
ATOM 618 C C . LEU A 1 84 ? -22.591 -1.474 21.588 1.00 74.62 84 LEU A C 1
ATOM 620 O O . LEU A 1 84 ? -23.331 -1.320 22.556 1.00 74.62 84 LEU A O 1
ATOM 624 N N . THR A 1 85 ? -22.836 -0.919 20.398 1.00 79.62 85 THR A N 1
ATOM 625 C CA . THR A 1 85 ? -24.020 -0.088 20.136 1.00 79.62 85 THR A CA 1
ATOM 626 C C . THR A 1 85 ? -25.304 -0.856 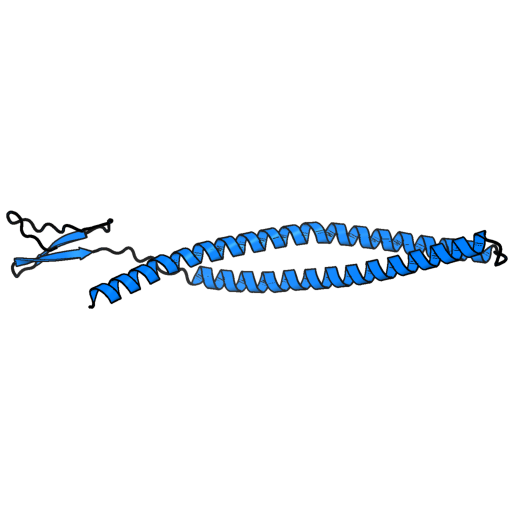20.437 1.00 79.62 85 THR A C 1
ATOM 628 O O . THR A 1 85 ? -26.133 -0.376 21.200 1.00 79.62 85 THR A O 1
ATOM 631 N N . ARG A 1 86 ? -25.427 -2.102 19.953 1.00 82.44 86 ARG A N 1
ATOM 632 C CA . ARG A 1 86 ? -26.596 -2.947 20.248 1.00 82.44 86 ARG A CA 1
ATOM 633 C C . ARG A 1 86 ? -26.790 -3.204 21.741 1.00 82.44 86 ARG A C 1
ATOM 635 O O . ARG A 1 86 ? -27.921 -3.159 22.214 1.00 82.44 86 ARG A O 1
ATOM 642 N N . ARG A 1 87 ? -25.708 -3.481 22.477 1.00 74.62 87 ARG A N 1
ATOM 643 C CA . ARG A 1 87 ? -25.764 -3.690 23.934 1.00 74.62 87 ARG A CA 1
ATOM 644 C C . ARG A 1 87 ? -26.227 -2.434 24.664 1.00 74.62 87 ARG A C 1
ATOM 646 O O . ARG A 1 87 ? -27.049 -2.538 25.573 1.00 74.62 87 ARG A O 1
ATOM 653 N N . LEU A 1 88 ? -25.727 -1.268 24.257 1.00 73.44 88 LEU A N 1
ATOM 654 C CA . LEU A 1 88 ? -26.144 0.020 24.805 1.00 73.44 88 LEU A CA 1
ATOM 655 C C . LEU A 1 88 ? -27.637 0.264 24.550 1.00 73.44 88 LEU A C 1
ATOM 657 O O . LEU A 1 88 ? -28.367 0.577 25.486 1.00 73.44 88 LEU A O 1
ATOM 661 N N . ASP A 1 89 ? -28.101 0.029 23.323 1.00 75.75 89 ASP A N 1
ATOM 662 C CA . ASP A 1 89 ? -29.505 0.207 22.942 1.00 75.75 89 ASP A CA 1
ATOM 663 C C . ASP A 1 89 ? -30.439 -0.719 23.739 1.00 75.75 89 ASP A C 1
ATOM 665 O O . ASP A 1 89 ? -31.452 -0.265 24.272 1.00 75.75 89 ASP A O 1
ATOM 669 N N . SER A 1 90 ? -30.087 -2.002 23.898 1.00 71.00 90 SER A N 1
ATOM 670 C CA . SER A 1 90 ? -30.884 -2.950 24.700 1.00 71.00 90 SER A CA 1
ATOM 671 C C . SER A 1 90 ? -30.946 -2.583 26.184 1.00 71.00 90 SER A C 1
ATOM 673 O O . SER A 1 90 ? -31.951 -2.820 26.850 1.00 71.00 90 SER A O 1
ATOM 675 N N . SER A 1 91 ? -29.872 -1.981 26.691 1.00 66.69 91 SER A N 1
ATOM 676 C CA . SER A 1 91 ? -29.765 -1.496 28.065 1.00 66.69 91 SER A CA 1
ATOM 677 C C . SER A 1 91 ? -30.674 -0.276 28.287 1.00 66.69 91 SER A C 1
ATOM 679 O O . SER A 1 91 ? -31.442 -0.236 29.248 1.00 66.69 91 SER A O 1
ATOM 681 N N . PHE A 1 92 ? -30.693 0.670 27.343 1.00 65.56 92 PHE A N 1
ATOM 682 C CA . PHE A 1 92 ? -31.568 1.847 27.394 1.00 65.56 92 PHE A CA 1
ATOM 683 C C . PHE A 1 92 ? -33.062 1.528 27.247 1.00 65.56 92 PHE A C 1
ATOM 685 O O . PHE A 1 92 ? -33.891 2.248 27.803 1.00 65.56 92 PHE A O 1
ATOM 692 N N . LEU A 1 93 ? -33.418 0.465 26.520 1.00 72.00 93 LEU A N 1
ATOM 693 C CA . LEU A 1 93 ? -34.812 0.047 26.320 1.00 72.00 93 LEU A CA 1
ATOM 694 C C . LEU A 1 93 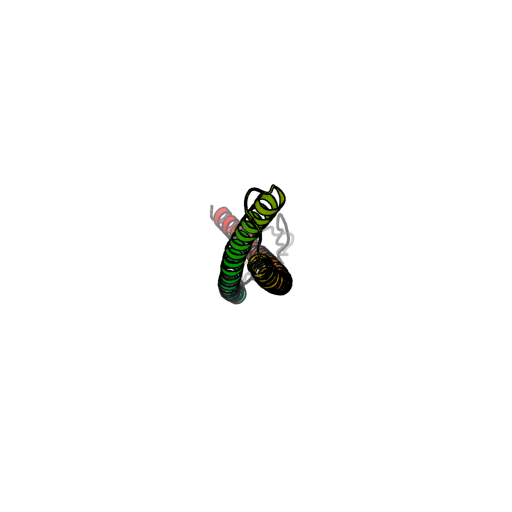? -35.434 -0.649 27.548 1.00 72.00 93 LEU A C 1
ATOM 696 O O . LEU A 1 93 ? -36.626 -0.945 27.531 1.00 72.00 93 LEU A O 1
ATOM 700 N N . GLY A 1 94 ? -34.665 -0.859 28.625 1.00 61.22 94 GLY A N 1
ATOM 701 C CA . GLY A 1 94 ? -35.173 -1.369 29.903 1.00 61.22 94 GLY A CA 1
ATOM 702 C C . GLY A 1 94 ? -35.382 -2.885 29.959 1.00 61.22 94 GLY A C 1
ATOM 703 O O . GLY A 1 94 ? -36.008 -3.371 30.898 1.00 61.22 94 GLY A O 1
ATOM 704 N N . ASP A 1 95 ? -34.851 -3.630 28.987 1.00 60.31 95 ASP A N 1
ATOM 705 C CA . ASP A 1 95 ? -35.012 -5.089 28.878 1.00 60.31 95 ASP A CA 1
ATOM 706 C C . ASP A 1 95 ? -34.077 -5.862 29.841 1.00 60.31 95 ASP A C 1
ATOM 708 O O . ASP A 1 95 ? -34.254 -7.053 30.092 1.00 60.31 95 ASP A O 1
ATOM 712 N N . VAL A 1 96 ? -33.074 -5.180 30.419 1.00 63.47 96 VAL A N 1
ATOM 713 C CA . VAL A 1 96 ? -32.072 -5.739 31.344 1.00 63.47 96 VAL A CA 1
ATOM 714 C C . VAL A 1 96 ? -31.785 -4.738 32.470 1.00 63.47 96 VAL A C 1
ATOM 716 O O . VAL A 1 96 ? -31.535 -3.563 32.211 1.00 63.47 96 VAL A O 1
ATOM 719 N N . SER A 1 97 ? -31.788 -5.186 33.732 1.00 66.12 97 SER A N 1
ATOM 720 C CA . SER A 1 97 ? -31.379 -4.350 34.870 1.00 66.12 97 SER A CA 1
ATOM 721 C C . SER A 1 97 ? -29.859 -4.175 34.884 1.00 66.12 97 SER A C 1
ATOM 723 O O . SER A 1 97 ? -29.132 -5.141 35.113 1.00 66.12 97 SER A O 1
ATOM 725 N N . ILE A 1 98 ? -29.387 -2.953 34.650 1.00 64.44 98 ILE A N 1
ATOM 726 C CA . ILE A 1 98 ? -27.961 -2.612 34.590 1.00 64.44 98 ILE A CA 1
ATOM 727 C C . ILE A 1 98 ? -27.426 -2.419 36.012 1.00 64.44 98 ILE A C 1
ATOM 729 O O . ILE A 1 98 ? -27.969 -1.628 36.786 1.00 64.44 98 ILE A O 1
ATOM 733 N N . THR A 1 99 ? -26.350 -3.120 36.350 1.00 78.25 99 THR A N 1
ATOM 734 C CA . THR A 1 99 ? -25.621 -2.970 37.613 1.00 78.25 99 THR A CA 1
ATOM 735 C C . THR A 1 99 ? -24.424 -2.028 37.454 1.00 78.25 99 THR A C 1
ATOM 737 O O . THR A 1 99 ? -23.986 -1.723 36.348 1.00 78.25 99 THR A O 1
ATOM 740 N N . GLU A 1 100 ? -23.850 -1.558 38.562 1.00 81.38 100 GLU A N 1
ATOM 741 C CA . GLU A 1 100 ? -22.629 -0.735 38.538 1.00 81.38 100 GLU A CA 1
ATOM 742 C C . GLU A 1 100 ? -21.452 -1.450 37.844 1.00 81.38 100 GLU A C 1
ATOM 744 O O . GLU A 1 100 ? -20.706 -0.832 37.084 1.00 81.38 100 GLU A O 1
ATOM 749 N N . LEU A 1 101 ? -21.355 -2.774 38.013 1.00 80.69 101 LEU A N 1
ATOM 750 C CA . LEU A 1 101 ? -20.359 -3.614 37.346 1.00 80.69 101 LEU A CA 1
ATOM 751 C C . LEU A 1 101 ? -20.516 -3.599 35.817 1.00 80.69 101 LEU A C 1
ATOM 753 O O . LEU A 1 101 ? -19.520 -3.597 35.095 1.00 80.69 101 LEU A O 1
ATOM 757 N N . ASP A 1 102 ? -21.752 -3.537 35.316 1.00 72.94 102 ASP A N 1
ATOM 758 C CA . ASP A 1 102 ? -22.020 -3.463 33.877 1.00 72.94 102 ASP A CA 1
ATOM 759 C C . ASP A 1 102 ? -21.526 -2.139 33.279 1.00 72.94 102 ASP A C 1
ATOM 761 O O . ASP A 1 102 ? -21.002 -2.119 32.164 1.00 72.94 102 ASP A O 1
ATOM 765 N N . PHE A 1 103 ? -21.623 -1.034 34.028 1.00 76.69 103 PHE A N 1
ATOM 766 C CA . PHE A 1 103 ? -21.062 0.254 33.613 1.00 76.69 103 PHE A CA 1
ATOM 767 C C . PHE A 1 103 ? -19.531 0.261 33.623 1.00 76.69 103 PHE A C 1
ATOM 769 O O . PHE A 1 103 ? -18.925 0.861 32.730 1.00 76.69 103 PHE A O 1
ATOM 776 N N . GLU A 1 104 ? -18.895 -0.390 34.600 1.00 84.75 104 GLU A N 1
ATOM 777 C CA . GLU A 1 104 ? -17.436 -0.536 34.614 1.00 84.75 104 GLU A CA 1
ATOM 778 C C . GLU A 1 104 ? -16.941 -1.369 33.429 1.00 84.75 104 GLU A C 1
ATOM 780 O O . GLU A 1 104 ? -16.001 -0.962 32.740 1.00 84.75 104 GLU A O 1
ATOM 785 N N . LEU A 1 105 ? -17.621 -2.482 33.137 1.00 80.31 105 LEU A N 1
ATOM 786 C CA . LEU A 1 105 ? -17.308 -3.330 31.991 1.00 80.31 105 LEU A CA 1
ATOM 787 C C . LEU A 1 105 ? -17.477 -2.568 30.672 1.00 80.31 105 LEU A C 1
ATOM 789 O O . LEU A 1 105 ? -16.578 -2.588 29.832 1.00 80.31 105 LEU A O 1
ATOM 793 N N . LEU A 1 106 ? -18.581 -1.832 30.510 1.00 75.62 106 LEU A N 1
ATOM 794 C CA . LEU A 1 106 ? -18.822 -1.016 29.320 1.00 75.62 106 LEU A CA 1
ATOM 795 C C . LEU A 1 106 ? -17.721 0.039 29.130 1.00 75.62 106 LEU A C 1
ATOM 797 O O . LEU A 1 106 ? -17.232 0.248 28.022 1.00 75.62 106 LEU A O 1
ATOM 801 N N . ARG A 1 107 ? -17.289 0.690 30.215 1.00 82.38 107 ARG A N 1
ATOM 802 C CA . ARG A 1 107 ? -16.220 1.697 30.175 1.00 82.38 107 ARG A CA 1
ATOM 803 C C . ARG A 1 107 ? -14.871 1.081 29.800 1.00 82.38 107 ARG A C 1
ATOM 805 O O . ARG A 1 107 ? -14.109 1.706 29.063 1.00 82.38 107 ARG A O 1
ATOM 812 N N . ALA A 1 108 ? -14.581 -0.128 30.281 1.00 85.00 108 ALA A N 1
ATOM 813 C CA . ALA A 1 108 ? -13.381 -0.868 29.904 1.00 85.00 108 ALA A CA 1
ATOM 814 C C . ALA A 1 108 ? -13.390 -1.240 28.413 1.00 85.00 108 ALA A C 1
ATOM 816 O O . ALA A 1 108 ? -12.406 -0.983 27.722 1.00 85.00 108 ALA A O 1
ATOM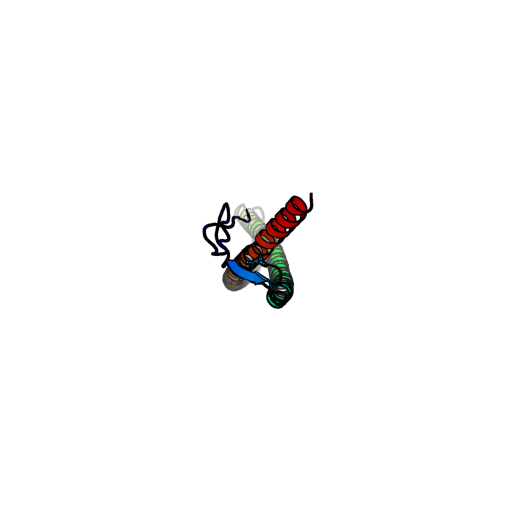 817 N N . GLU A 1 109 ? -14.514 -1.751 27.903 1.00 77.56 109 GLU A N 1
ATOM 818 C CA . GLU A 1 109 ? -14.681 -2.100 26.487 1.00 77.56 109 GLU A CA 1
ATOM 819 C C . GLU A 1 109 ? -14.554 -0.875 25.563 1.00 77.56 109 GLU A C 1
ATOM 821 O O . GLU A 1 109 ? -13.869 -0.937 24.540 1.00 77.56 109 GLU A O 1
ATOM 826 N N . VAL A 1 110 ? -15.153 0.265 25.935 1.00 80.19 110 VAL A N 1
ATOM 827 C CA . VAL A 1 110 ? -15.010 1.530 25.189 1.00 80.19 110 VAL A CA 1
ATOM 828 C C . VAL A 1 110 ? -13.552 1.991 25.167 1.00 80.19 110 VAL A C 1
ATOM 830 O O . VAL A 1 110 ? -13.040 2.363 24.112 1.00 80.19 110 VAL A O 1
ATOM 833 N N . LYS A 1 111 ? -12.852 1.921 26.304 1.00 86.94 111 LYS A N 1
ATOM 834 C CA . LYS A 1 111 ? -11.442 2.320 26.398 1.00 86.94 111 LYS A CA 1
ATOM 835 C C . LYS A 1 111 ? -10.526 1.420 25.568 1.00 86.94 111 LYS A C 1
ATOM 837 O O . LYS A 1 111 ? -9.609 1.917 24.917 1.00 86.94 111 LYS A O 1
ATOM 842 N N . GLU A 1 112 ? -10.765 0.110 25.579 1.00 83.19 112 GLU A N 1
ATOM 843 C CA . GLU A 1 112 ? -10.037 -0.833 24.725 1.00 83.19 112 GLU A CA 1
ATOM 844 C C . GLU A 1 112 ? -10.212 -0.451 23.248 1.00 83.19 112 GLU A C 1
ATOM 846 O O . GLU A 1 112 ? -9.245 -0.379 22.495 1.00 83.19 112 GLU A O 1
ATOM 851 N N . MET A 1 113 ? -11.431 -0.099 22.847 1.00 78.62 113 MET A N 1
ATOM 852 C CA . MET A 1 113 ? -11.734 0.306 21.480 1.00 78.62 113 MET A CA 1
ATOM 853 C C . MET A 1 113 ? -11.077 1.630 21.067 1.00 78.62 113 MET A C 1
ATOM 855 O O . MET A 1 113 ? -10.570 1.733 19.950 1.00 78.62 113 MET A O 1
ATOM 859 N N . GLU A 1 114 ? -11.036 2.627 21.954 1.00 83.25 114 GLU A N 1
ATOM 860 C CA . GLU A 1 114 ? -10.329 3.892 21.705 1.00 83.25 114 GLU A CA 1
ATOM 861 C C . GLU A 1 114 ? -8.837 3.672 21.426 1.00 83.25 114 GLU A C 1
ATOM 863 O O . GLU A 1 114 ? -8.298 4.233 20.468 1.00 83.25 114 GLU A O 1
ATOM 868 N N . LEU A 1 115 ? -8.171 2.825 22.221 1.00 86.31 115 LEU A N 1
ATOM 869 C CA . LEU A 1 115 ? -6.756 2.490 22.019 1.00 86.31 115 LEU A CA 1
ATOM 870 C C . LEU A 1 115 ? -6.518 1.868 20.640 1.00 86.31 115 LEU A C 1
ATOM 872 O O . LEU A 1 115 ? -5.559 2.216 19.951 1.00 86.31 115 LEU A O 1
ATOM 876 N N . LEU A 1 116 ? -7.433 1.005 20.212 1.00 79.12 116 LEU A N 1
ATOM 877 C CA . LEU A 1 116 ? -7.340 0.307 18.936 1.00 79.12 116 LEU A CA 1
ATOM 878 C C . LEU A 1 116 ? -7.583 1.246 17.743 1.00 79.12 116 LEU A C 1
ATOM 880 O O . LEU A 1 116 ? -6.889 1.151 16.729 1.00 79.12 116 LEU A O 1
ATOM 884 N N . ILE A 1 117 ? -8.490 2.222 17.870 1.00 78.62 117 ILE A N 1
ATOM 885 C CA . ILE A 1 117 ? -8.678 3.287 16.868 1.00 78.62 117 ILE A CA 1
ATOM 886 C C . ILE A 1 117 ? -7.406 4.139 16.726 1.00 78.62 117 ILE A C 1
ATOM 888 O O . ILE A 1 117 ? -7.014 4.496 15.609 1.00 78.62 117 ILE A O 1
ATOM 892 N N . LEU A 1 118 ? -6.743 4.465 17.840 1.00 85.56 118 LEU A N 1
ATOM 893 C CA . LEU A 1 118 ? -5.501 5.243 17.832 1.00 85.56 118 LEU A CA 1
ATOM 894 C C . LEU A 1 118 ? -4.354 4.490 17.145 1.00 85.56 118 LEU A C 1
ATOM 896 O O . LEU A 1 118 ? -3.641 5.074 16.323 1.00 85.56 118 LEU A O 1
ATOM 900 N N . GLU A 1 119 ? -4.204 3.198 17.433 1.00 83.00 119 GLU A N 1
ATOM 901 C CA . GLU A 1 119 ? -3.215 2.332 16.786 1.00 83.00 119 GLU A CA 1
ATOM 902 C C . GLU A 1 119 ? -3.442 2.242 15.268 1.00 83.00 119 GLU A C 1
ATOM 904 O O . GLU A 1 119 ? -2.506 2.397 14.472 1.00 83.00 119 GLU A O 1
ATOM 909 N N . LEU A 1 120 ? -4.702 2.084 14.852 1.00 77.62 120 LEU A N 1
ATOM 910 C CA . LEU A 1 120 ? -5.077 2.049 13.442 1.00 77.62 120 LEU A CA 1
ATOM 911 C C . LEU A 1 120 ? -4.717 3.360 12.729 1.00 77.62 120 LEU A C 1
ATOM 913 O O . LEU A 1 120 ? -4.074 3.347 11.675 1.00 77.62 120 LEU A O 1
ATOM 917 N N . LYS A 1 121 ? -5.085 4.502 13.325 1.00 81.44 121 LYS A N 1
ATOM 918 C CA . LYS A 1 121 ? -4.800 5.835 12.777 1.00 81.44 121 LYS A CA 1
ATOM 919 C C . LYS A 1 121 ? -3.298 6.059 12.590 1.00 81.44 121 LYS A C 1
ATOM 921 O O . LYS A 1 121 ? -2.885 6.576 11.552 1.00 81.44 121 LYS A O 1
ATOM 926 N N . SER A 1 122 ? -2.489 5.646 13.565 1.00 82.94 122 SER A N 1
ATOM 927 C CA . SER A 1 122 ? -1.026 5.719 13.486 1.00 82.94 122 SER A CA 1
ATOM 928 C C . SER A 1 122 ? -0.485 4.879 12.321 1.00 82.94 122 SER A C 1
ATOM 930 O O . SER A 1 122 ? 0.282 5.363 11.487 1.00 82.94 122 SER A O 1
ATOM 932 N N . THR A 1 123 ? -0.967 3.643 12.184 1.00 79.44 123 THR A N 1
ATOM 933 C CA . THR A 1 123 ? -0.528 2.720 11.128 1.00 79.44 123 THR A CA 1
ATOM 934 C C . THR A 1 123 ? -0.911 3.208 9.724 1.00 79.44 123 THR A C 1
ATOM 936 O O . THR A 1 123 ? -0.107 3.100 8.790 1.00 79.44 123 THR A O 1
ATOM 939 N N . MET A 1 124 ? -2.107 3.784 9.559 1.00 78.25 124 MET A N 1
ATOM 940 C CA . MET A 1 124 ? -2.547 4.418 8.307 1.00 78.25 124 MET A CA 1
ATOM 941 C C . MET A 1 124 ? -1.681 5.624 7.943 1.00 78.25 124 MET A C 1
ATOM 943 O O . MET A 1 124 ? -1.252 5.742 6.794 1.00 78.25 124 MET A O 1
ATOM 947 N N . ALA A 1 125 ? -1.377 6.485 8.920 1.00 82.44 125 ALA A N 1
ATOM 948 C CA . ALA A 1 125 ? -0.541 7.663 8.710 1.00 82.44 125 ALA A CA 1
ATOM 949 C C . ALA A 1 125 ? 0.868 7.297 8.218 1.00 82.44 125 ALA A C 1
ATOM 951 O O . ALA A 1 125 ? 1.402 7.980 7.350 1.00 82.44 125 ALA A O 1
ATOM 952 N N . VAL A 1 126 ? 1.442 6.196 8.715 1.00 80.31 126 VAL A N 1
ATOM 953 C CA . VAL A 1 126 ? 2.748 5.688 8.259 1.00 80.31 126 VAL A CA 1
ATOM 954 C C . VAL A 1 126 ? 2.666 5.039 6.874 1.00 80.31 126 VAL A C 1
ATOM 956 O O . VAL A 1 126 ? 3.594 5.166 6.081 1.00 80.31 126 VAL A O 1
ATOM 959 N N . SER A 1 127 ? 1.577 4.334 6.560 1.00 83.06 127 SER A N 1
ATOM 960 C CA . SER A 1 127 ? 1.467 3.577 5.302 1.00 83.06 127 SER A CA 1
ATOM 961 C C . SER A 1 127 ? 1.189 4.473 4.087 1.00 83.06 127 SER A C 1
ATOM 963 O O . SER A 1 127 ? 1.675 4.183 2.998 1.00 83.06 127 SER A O 1
ATOM 965 N N . ASN A 1 128 ? 0.482 5.592 4.271 1.00 84.81 128 ASN A N 1
ATOM 966 C CA . ASN A 1 128 ? 0.160 6.542 3.201 1.00 84.81 128 ASN A CA 1
ATOM 967 C C . ASN A 1 128 ? 1.399 7.091 2.441 1.00 84.81 128 ASN A C 1
ATOM 969 O O . ASN A 1 128 ? 1.499 6.871 1.235 1.00 84.81 128 ASN A O 1
ATOM 973 N N . PRO A 1 129 ? 2.405 7.709 3.094 1.00 89.38 129 PRO A N 1
ATOM 974 C CA . PRO A 1 129 ? 3.583 8.221 2.384 1.00 89.38 129 PRO A CA 1
ATOM 975 C C . PRO A 1 129 ? 4.409 7.118 1.698 1.00 89.38 129 PRO A C 1
ATOM 977 O O . PRO A 1 129 ? 5.091 7.376 0.703 1.00 89.38 129 PRO A O 1
ATOM 980 N N . ILE A 1 130 ? 4.348 5.877 2.197 1.00 89.12 130 ILE A N 1
ATOM 981 C CA . ILE A 1 130 ? 5.030 4.732 1.579 1.00 89.12 130 ILE A CA 1
ATOM 982 C C . ILE A 1 130 ? 4.357 4.357 0.253 1.00 89.12 130 ILE A C 1
ATOM 984 O O . ILE A 1 130 ? 5.055 4.095 -0.726 1.00 89.12 130 ILE A O 1
ATOM 988 N N . LEU A 1 131 ? 3.021 4.362 0.199 1.00 88.94 131 LEU A N 1
ATOM 989 C CA . LEU A 1 131 ? 2.268 4.099 -1.031 1.00 88.94 131 LEU A CA 1
ATOM 990 C C . LEU A 1 131 ? 2.536 5.166 -2.098 1.00 88.94 131 LEU A C 1
ATOM 992 O O . LEU A 1 131 ? 2.799 4.813 -3.245 1.00 88.94 131 LEU A O 1
ATOM 996 N N . GLU A 1 132 ? 2.563 6.444 -1.713 1.00 91.31 132 GLU A N 1
ATOM 997 C CA . GLU A 1 132 ? 2.924 7.547 -2.618 1.00 91.31 132 GLU A CA 1
ATOM 998 C C . GLU A 1 132 ? 4.338 7.376 -3.195 1.00 91.31 132 GLU A C 1
ATOM 1000 O O . GLU A 1 132 ? 4.568 7.544 -4.394 1.00 91.31 132 GLU A O 1
ATOM 1005 N N . THR A 1 133 ? 5.287 6.955 -2.354 1.00 93.94 133 THR A N 1
ATOM 1006 C CA . THR A 1 133 ? 6.662 6.670 -2.787 1.00 93.94 133 THR A CA 1
ATOM 1007 C C . THR A 1 133 ? 6.704 5.521 -3.797 1.00 93.94 133 THR A C 1
ATOM 1009 O O . THR A 1 133 ? 7.342 5.638 -4.843 1.00 93.94 133 THR A O 1
ATOM 1012 N N . LEU A 1 134 ? 5.994 4.420 -3.530 1.00 93.75 134 LEU A N 1
ATOM 1013 C CA . LEU A 1 134 ? 5.921 3.287 -4.458 1.00 93.75 134 LEU A CA 1
ATOM 1014 C C . LEU A 1 134 ? 5.278 3.681 -5.791 1.00 93.75 134 LEU A C 1
ATOM 1016 O O . LEU A 1 134 ? 5.751 3.255 -6.844 1.00 93.75 134 LEU A O 1
ATOM 1020 N N . LEU A 1 135 ? 4.238 4.518 -5.768 1.00 93.62 135 LEU A N 1
ATOM 1021 C CA . LEU A 1 135 ? 3.584 5.006 -6.981 1.00 93.62 135 LEU A CA 1
ATOM 1022 C C . LEU A 1 135 ? 4.549 5.826 -7.850 1.00 93.62 135 LEU A C 1
ATOM 1024 O O . LEU A 1 135 ? 4.608 5.629 -9.067 1.00 93.62 135 LEU A O 1
ATOM 1028 N N . ALA A 1 136 ? 5.343 6.701 -7.228 1.00 95.50 136 ALA A N 1
ATOM 1029 C CA . ALA A 1 136 ? 6.374 7.464 -7.922 1.00 95.50 136 ALA A CA 1
ATOM 1030 C C . ALA A 1 136 ? 7.450 6.550 -8.538 1.00 95.50 136 ALA A C 1
ATOM 1032 O O . ALA A 1 136 ? 7.834 6.732 -9.695 1.00 95.50 136 ALA A O 1
ATOM 1033 N N . GLU A 1 137 ? 7.899 5.524 -7.808 1.00 94.38 137 GLU A N 1
ATOM 1034 C CA . GLU A 1 137 ? 8.874 4.548 -8.308 1.00 94.38 137 GLU A CA 1
ATOM 1035 C C . GLU A 1 137 ? 8.343 3.738 -9.502 1.00 94.38 137 GLU A C 1
ATOM 1037 O O . GLU A 1 137 ? 9.056 3.574 -10.495 1.00 94.38 137 GLU A O 1
ATOM 1042 N N . VAL A 1 138 ? 7.079 3.300 -9.467 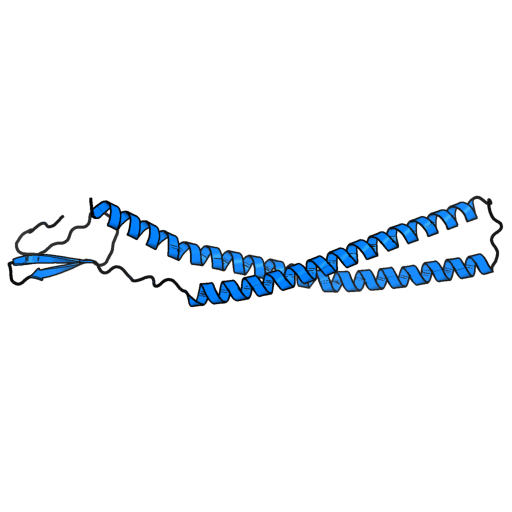1.00 93.69 138 VAL A N 1
ATOM 1043 C CA . VAL A 1 138 ? 6.420 2.649 -10.617 1.00 93.69 138 VAL A CA 1
ATOM 1044 C C . VAL A 1 138 ? 6.373 3.597 -11.819 1.00 93.69 138 VAL A C 1
ATOM 1046 O O . VAL A 1 138 ? 6.644 3.183 -12.950 1.00 93.69 138 VAL A O 1
ATOM 1049 N N . GLY A 1 139 ? 6.072 4.878 -11.590 1.00 93.38 139 GLY A N 1
ATOM 1050 C CA . GLY A 1 139 ? 6.107 5.915 -12.622 1.00 93.38 139 GLY A CA 1
ATOM 1051 C C . GLY A 1 139 ? 7.486 6.056 -13.274 1.00 93.38 139 GLY A C 1
ATOM 1052 O O . GLY A 1 139 ? 7.586 6.120 -14.502 1.00 93.38 139 GLY A O 1
ATOM 1053 N N . ASN A 1 140 ? 8.551 6.019 -12.471 1.00 94.31 140 ASN A N 1
ATOM 1054 C CA . ASN A 1 140 ? 9.930 6.061 -12.958 1.00 94.31 140 ASN A CA 1
ATOM 1055 C C . ASN A 1 140 ? 10.283 4.815 -13.780 1.00 94.31 140 ASN A C 1
ATOM 1057 O O . ASN A 1 140 ? 10.811 4.943 -14.885 1.00 94.31 140 ASN A O 1
ATOM 1061 N N . VAL A 1 141 ? 9.928 3.619 -13.296 1.00 92.69 141 VAL A N 1
ATOM 1062 C CA . VAL A 1 141 ? 10.114 2.350 -14.024 1.00 92.69 141 VAL A CA 1
ATOM 1063 C C . VAL A 1 141 ? 9.403 2.391 -15.377 1.00 92.69 141 VAL A C 1
ATOM 1065 O O . VAL A 1 141 ? 10.011 2.077 -16.400 1.00 92.69 141 VAL A O 1
ATOM 1068 N N . LYS A 1 142 ? 8.154 2.873 -15.420 1.00 91.25 142 LYS A N 1
ATOM 1069 C CA . LYS A 1 142 ? 7.404 3.083 -16.669 1.00 91.25 142 LYS A CA 1
ATOM 1070 C C . LYS A 1 142 ? 8.126 4.042 -17.620 1.00 91.25 142 LYS A C 1
ATOM 1072 O O . LYS A 1 142 ? 8.183 3.788 -18.823 1.00 91.25 142 LYS A O 1
ATOM 1077 N N . GLY A 1 143 ? 8.680 5.138 -17.103 1.00 90.75 143 GLY A N 1
ATOM 1078 C CA . GLY A 1 143 ? 9.491 6.072 -17.885 1.00 90.75 143 GLY A CA 1
ATOM 1079 C C . GLY A 1 143 ? 10.707 5.396 -18.523 1.00 90.75 143 GLY A C 1
ATOM 1080 O O . GLY A 1 143 ? 10.952 5.568 -19.719 1.00 90.75 143 GLY A O 1
ATOM 1081 N N . THR A 1 144 ? 11.420 4.575 -17.751 1.00 87.56 144 THR A N 1
ATOM 1082 C CA . THR A 1 144 ? 12.597 3.830 -18.215 1.00 87.56 144 THR A CA 1
ATOM 1083 C C . THR A 1 144 ? 12.240 2.783 -19.269 1.00 87.56 144 THR A C 1
ATOM 1085 O O . THR A 1 144 ? 12.898 2.740 -20.306 1.00 87.56 144 THR A O 1
ATOM 1088 N N . VAL A 1 145 ? 11.170 2.001 -19.073 1.00 88.12 145 VAL A N 1
ATOM 1089 C CA . VAL A 1 145 ? 10.662 1.046 -20.082 1.00 88.12 145 VAL A CA 1
ATOM 1090 C C . VAL A 1 145 ? 10.373 1.767 -21.399 1.00 88.12 145 VAL A C 1
ATOM 1092 O O . VAL A 1 145 ? 10.909 1.394 -22.441 1.00 88.12 145 VAL A O 1
ATOM 1095 N N . ASN A 1 146 ? 9.614 2.866 -21.348 1.00 85.88 146 ASN A N 1
ATOM 1096 C CA . ASN A 1 146 ? 9.277 3.654 -22.536 1.00 85.88 146 ASN A CA 1
ATOM 1097 C C . ASN A 1 146 ? 10.515 4.216 -23.250 1.00 85.88 146 ASN A C 1
ATOM 1099 O O . ASN A 1 146 ? 10.493 4.407 -24.466 1.00 85.88 146 ASN A O 1
ATOM 1103 N N . ALA A 1 147 ? 11.578 4.545 -22.513 1.00 84.00 147 ALA A N 1
ATOM 1104 C CA . ALA A 1 147 ? 12.835 4.997 -23.098 1.00 84.00 147 ALA A CA 1
ATOM 1105 C C . ALA A 1 147 ? 13.589 3.844 -23.777 1.00 84.00 147 ALA A C 1
ATOM 1107 O O . ALA A 1 147 ? 14.124 4.038 -24.866 1.00 84.00 147 ALA A O 1
ATOM 1108 N N . LEU A 1 148 ? 13.595 2.652 -23.175 1.00 82.56 148 LEU A N 1
ATOM 1109 C CA . LEU A 1 148 ? 14.232 1.453 -23.727 1.00 82.56 148 LEU A CA 1
ATOM 1110 C C . LEU A 1 148 ? 13.521 0.939 -24.987 1.00 82.56 148 LEU A C 1
ATOM 1112 O O . LEU A 1 148 ? 14.187 0.620 -25.968 1.00 82.56 148 LEU A O 1
ATOM 1116 N N . GLU A 1 149 ? 12.187 0.977 -25.035 1.00 77.62 149 GLU A N 1
ATOM 1117 C CA . GLU A 1 149 ? 11.411 0.642 -26.242 1.00 77.62 149 GLU A CA 1
ATOM 1118 C C . GLU A 1 149 ? 11.767 1.522 -27.455 1.00 77.62 149 GLU A C 1
ATOM 1120 O O . GLU A 1 149 ? 11.624 1.108 -28.609 1.00 77.62 149 GLU A O 1
ATOM 1125 N N . ARG A 1 150 ? 12.246 2.753 -27.228 1.00 75.44 150 ARG A N 1
ATOM 1126 C CA . ARG A 1 150 ? 12.701 3.634 -28.315 1.00 75.44 150 ARG A CA 1
ATOM 1127 C C . ARG A 1 150 ? 14.021 3.192 -28.931 1.00 75.44 150 ARG A C 1
ATOM 1129 O O . ARG A 1 150 ? 14.306 3.664 -30.021 1.00 75.44 150 ARG A O 1
ATOM 1136 N N . PHE A 1 151 ? 14.812 2.344 -28.276 1.00 73.06 151 PHE A N 1
ATOM 1137 C CA . PHE A 1 151 ? 16.013 1.759 -28.882 1.00 73.06 151 PHE A CA 1
ATOM 1138 C C . PHE A 1 151 ? 15.669 0.563 -29.776 1.00 73.06 151 PHE A C 1
ATOM 1140 O O . PHE A 1 151 ? 16.340 0.342 -30.780 1.00 73.06 151 PHE A O 1
ATOM 1147 N N . ASP A 1 152 ? 14.584 -0.152 -29.474 1.00 66.88 152 ASP A N 1
ATOM 1148 C CA . ASP A 1 152 ? 14.120 -1.285 -30.280 1.00 66.88 152 ASP A CA 1
ATOM 1149 C C . ASP A 1 152 ? 13.454 -0.835 -31.597 1.00 66.88 152 ASP A C 1
ATOM 1151 O O . ASP A 1 152 ? 13.723 -1.379 -32.669 1.00 66.88 152 ASP A O 1
ATOM 1155 N N . LYS A 1 153 ? 12.642 0.234 -31.565 1.00 67.44 153 LYS A N 1
ATOM 1156 C CA . LYS A 1 153 ? 11.915 0.720 -32.759 1.00 67.44 153 LYS A CA 1
ATOM 1157 C C . LYS A 1 153 ? 12.823 1.068 -33.958 1.00 67.44 153 LYS A C 1
ATOM 1159 O O . LYS A 1 153 ? 12.515 0.607 -35.057 1.00 67.44 153 LYS A O 1
ATOM 1164 N N . PRO A 1 154 ? 13.915 1.845 -33.815 1.00 65.88 154 PRO A N 1
ATOM 1165 C CA . PRO A 1 154 ? 14.836 2.148 -34.908 1.00 65.88 154 PRO A CA 1
ATOM 1166 C C . PRO A 1 154 ? 15.557 0.904 -35.422 1.00 65.88 154 PRO A C 1
ATOM 1168 O O . PRO A 1 154 ? 15.677 0.741 -36.634 1.00 65.88 154 PRO A O 1
ATOM 1171 N N . PHE A 1 155 ? 15.978 0.005 -34.525 1.00 63.75 155 PHE A N 1
ATOM 1172 C CA . PHE A 1 155 ? 16.637 -1.244 -34.904 1.00 63.75 155 PHE A CA 1
ATOM 1173 C C . PHE A 1 155 ? 15.711 -2.123 -35.752 1.00 63.75 155 PHE A C 1
ATOM 1175 O O . PHE A 1 155 ? 16.085 -2.569 -36.834 1.00 63.75 155 PHE A O 1
ATOM 1182 N N . MET A 1 156 ? 14.459 -2.296 -35.330 1.00 63.31 156 MET A N 1
ATOM 1183 C CA . MET A 1 156 ? 13.482 -3.107 -36.059 1.00 63.31 156 MET A CA 1
ATOM 1184 C C . MET A 1 156 ? 13.087 -2.472 -37.411 1.00 63.31 156 MET A C 1
ATOM 1186 O O . MET A 1 156 ? 12.866 -3.180 -38.396 1.00 63.31 156 MET A O 1
ATOM 1190 N N . VAL A 1 157 ? 13.061 -1.135 -37.504 1.00 63.38 157 VAL A N 1
ATOM 1191 C CA . VAL A 1 157 ? 12.881 -0.404 -38.775 1.00 63.38 157 VAL A CA 1
ATOM 1192 C C . VAL A 1 157 ? 14.073 -0.606 -39.715 1.00 63.38 157 VAL A C 1
ATOM 1194 O O . VAL A 1 157 ? 13.868 -0.851 -40.905 1.00 63.38 157 VAL A O 1
ATOM 1197 N N . GLU A 1 158 ? 15.300 -0.563 -39.200 1.00 64.88 158 GLU A N 1
ATOM 1198 C CA . GLU A 1 158 ? 16.508 -0.767 -40.002 1.00 64.88 158 GLU A CA 1
ATOM 1199 C C . GLU A 1 158 ? 16.621 -2.214 -40.501 1.00 64.88 158 GLU A C 1
ATOM 1201 O O . GLU A 1 158 ? 16.846 -2.434 -41.691 1.00 64.88 158 GLU A O 1
ATOM 1206 N N . VAL A 1 159 ? 16.337 -3.209 -39.652 1.00 62.88 159 VAL A N 1
ATOM 1207 C CA . VAL A 1 159 ? 16.257 -4.623 -40.061 1.00 62.88 159 VAL A CA 1
ATOM 1208 C C . VAL A 1 159 ? 15.239 -4.806 -41.193 1.00 62.88 159 VAL A C 1
ATOM 1210 O O . VAL A 1 159 ? 15.532 -5.460 -42.196 1.00 62.88 159 VAL A O 1
ATOM 1213 N N . ARG A 1 160 ? 14.056 -4.183 -41.098 1.00 62.41 160 ARG A N 1
ATOM 1214 C CA . ARG A 1 160 ? 13.050 -4.221 -42.176 1.00 62.41 160 ARG A CA 1
ATOM 1215 C C . ARG A 1 160 ? 13.556 -3.587 -43.471 1.00 62.41 160 ARG A C 1
ATOM 1217 O O . ARG A 1 160 ? 13.291 -4.130 -44.543 1.00 62.41 160 ARG A O 1
ATOM 1224 N N . ARG A 1 161 ? 14.279 -2.467 -43.390 1.00 70.19 161 ARG A N 1
ATOM 1225 C CA . ARG A 1 161 ? 14.848 -1.778 -44.558 1.00 70.19 161 ARG A CA 1
ATOM 1226 C C . ARG A 1 161 ? 15.916 -2.628 -45.247 1.00 70.19 161 ARG A C 1
ATOM 1228 O O . ARG A 1 161 ? 15.906 -2.730 -46.471 1.00 70.19 161 ARG A O 1
ATOM 1235 N N . GLN A 1 162 ? 16.782 -3.280 -44.473 1.00 66.19 162 GLN A N 1
ATOM 1236 C CA . GLN A 1 162 ? 17.801 -4.195 -44.993 1.00 66.19 162 GLN A CA 1
ATOM 1237 C C . GLN A 1 162 ? 17.166 -5.407 -45.679 1.00 66.19 162 GLN A C 1
ATOM 1239 O O . GLN A 1 162 ? 17.507 -5.707 -46.817 1.00 66.19 162 GLN A O 1
ATOM 1244 N N . VAL A 1 163 ? 16.172 -6.046 -45.053 1.00 63.34 163 VAL A N 1
ATOM 1245 C CA . VAL A 1 163 ? 15.433 -7.169 -45.660 1.00 63.34 163 VAL A CA 1
ATOM 1246 C C . VAL A 1 163 ? 14.712 -6.752 -46.948 1.00 63.34 163 VAL A C 1
ATOM 1248 O O . VAL A 1 163 ? 14.656 -7.530 -47.898 1.00 63.34 163 VAL A O 1
ATOM 1251 N N . ALA A 1 164 ? 14.169 -5.533 -47.006 1.00 63.91 164 ALA A N 1
ATOM 1252 C CA . ALA A 1 164 ? 13.526 -5.009 -48.210 1.00 63.91 164 ALA A CA 1
ATOM 1253 C C . ALA A 1 164 ? 14.522 -4.696 -49.342 1.00 63.91 164 ALA A C 1
ATOM 1255 O O . ALA A 1 164 ? 14.162 -4.852 -50.501 1.00 63.91 164 ALA A O 1
ATOM 1256 N N . GLY A 1 165 ? 15.753 -4.281 -49.021 1.00 64.62 165 GLY A N 1
ATOM 1257 C CA . GLY A 1 165 ? 16.808 -3.998 -50.004 1.00 64.62 165 GLY A CA 1
ATOM 1258 C C . GLY A 1 165 ? 17.579 -5.228 -50.504 1.00 64.62 165 GLY A C 1
ATOM 1259 O O . GLY A 1 165 ? 18.373 -5.102 -51.431 1.00 64.62 165 GLY A O 1
ATOM 1260 N N . LEU A 1 166 ? 17.367 -6.396 -49.889 1.00 62.47 166 LEU A N 1
ATOM 1261 C CA . LEU A 1 166 ? 17.929 -7.689 -50.308 1.00 62.47 166 LEU A CA 1
ATOM 1262 C C . LEU A 1 166 ? 17.013 -8.462 -51.282 1.00 62.47 166 LEU A C 1
ATOM 1264 O O . LEU A 1 166 ? 17.334 -9.595 -51.642 1.00 62.47 166 LEU A O 1
ATOM 1268 N N . ARG A 1 167 ? 15.878 -7.877 -51.680 1.00 44.38 167 ARG A N 1
ATOM 1269 C CA . ARG A 1 167 ? 14.951 -8.393 -52.698 1.00 44.38 167 ARG A CA 1
ATOM 1270 C C . ARG A 1 167 ? 15.063 -7.581 -53.980 1.00 44.38 167 ARG A C 1
ATOM 1272 O O . ARG A 1 167 ? 14.894 -8.202 -55.049 1.00 44.38 167 ARG A O 1
#

pLDDT: mean 74.99, std 14.2, range [42.84, 96.38]

Radius of gyration: 36.29 Å; chains: 1; bounding box: 76×24×103 Å

Organism: Petromyzon marinus (NCBI:txid7757)

Sequence (167 aa):
VRTLLAGVCVCVEASGTPRVNASQAQNGMCQCTVLVADSVFPADRVESLQDTSRTLALRVEAQAQKLQHMEATVSLYAVRLANLTRRLDSSFLGDVSITELDFELLRAEVKEMELLILELKSTMAVSNPILETLLAEVGNVKGTVNALERFDKPFMVEVRRQVAGLR

Secondary structure (DSSP, 8-state):
-EEEETTEEEE--SSS--EEEEEE-TTSPEEEEEE-------HHHHHHHHHHHHHHHHHHHHHHHHHHHHHHHHHHHHHHHHHHHHHHHHHHTTSS---HHHHHHHHHHHHHHHHHHHHHHHHHHHHHHHHHHHHHHHHHHHHHHHHHHHHHHHHHHHHHHHHHHT-

Foldseek 3Di:
DFDDDPLDGDDDDPDDDDDWDWDADPVRDIDIDGDDPPPDQDPVLVVVLVVLVVVLVVLVVVLVVVVVVLVVLVVVLVVLVVVLVVVVVCVVVVVDDDDPVNVVVSVVSVVVSVVSVVVSVVSVVVSVVVVVVSVVSVVVSVVSVVVSVVSVVVVVVVVVVVVVVVD